Protein AF-A0A6I5IXN1-F1 (afdb_monomer_lite)

Sequence (123 aa):
MKIASLDDPIVTGVTCHIASIEANLSLADPSDSSISCRQTGEITPEMIAKIDKSKSGDVVFKQSKSIFFKSMKVRRIYDSENQTLLYLSYSTKETSGSFKHSLSTVPLWGTQAYRNEATVPQS

Secondary structure (DSSP, 8-state):
-EEEEEE-SSSTTEEEEEEE---SSTTS-TT-EEEEEEE-S---HHHHHTS--SSS-EEEEEEEETTTTEEEEEEEEEETTTTEEEEEEEEE-TTS----EEEEEEE-TTSTT---GGGS---

Structure (mmCIF, N/CA/C/O backbone):
data_AF-A0A6I5IXN1-F1
#
_entry.id   AF-A0A6I5IXN1-F1
#
loop_
_atom_site.group_PDB
_atom_site.id
_atom_site.type_symbol
_atom_site.label_atom_id
_atom_site.label_alt_id
_atom_site.label_comp_id
_atom_site.label_asym_id
_atom_site.label_entity_id
_atom_site.label_seq_id
_atom_site.pdbx_PDB_ins_code
_atom_site.Cartn_x
_atom_site.Cartn_y
_atom_site.Cartn_z
_atom_site.occupancy
_atom_site.B_iso_or_equiv
_atom_site.auth_seq_id
_atom_site.auth_comp_id
_atom_site.auth_asym_id
_atom_site.auth_atom_id
_atom_site.pdbx_PDB_model_num
ATOM 1 N N . MET A 1 1 ? 7.621 -5.464 -21.349 1.00 74.62 1 MET A N 1
ATOM 2 C CA . MET A 1 1 ? 6.859 -5.008 -20.165 1.00 74.62 1 MET A CA 1
ATOM 3 C C . MET A 1 1 ? 6.478 -6.232 -19.358 1.00 74.62 1 MET A C 1
ATOM 5 O O . MET A 1 1 ? 6.066 -7.212 -19.965 1.00 74.62 1 MET A O 1
ATOM 9 N N . LYS A 1 2 ? 6.641 -6.191 -18.036 1.00 83.56 2 LYS A N 1
ATOM 10 C CA . LYS A 1 2 ? 6.277 -7.284 -17.131 1.00 83.56 2 LYS A CA 1
ATOM 11 C C . LYS A 1 2 ? 5.350 -6.763 -16.045 1.00 83.56 2 LYS A C 1
ATOM 13 O O . LYS A 1 2 ? 5.553 -5.654 -15.551 1.00 83.56 2 LYS A O 1
ATOM 18 N N . ILE A 1 3 ? 4.366 -7.578 -15.686 1.00 88.31 3 ILE A N 1
ATOM 19 C CA . ILE A 1 3 ? 3.489 -7.344 -14.543 1.00 88.31 3 ILE A CA 1
ATOM 20 C C . ILE A 1 3 ? 3.871 -8.347 -13.456 1.00 88.31 3 ILE A C 1
ATOM 22 O O . ILE A 1 3 ? 3.998 -9.539 -13.733 1.00 88.31 3 ILE A O 1
ATOM 26 N N . ALA A 1 4 ? 4.084 -7.855 -12.242 1.00 88.69 4 ALA A N 1
ATOM 27 C CA . ALA A 1 4 ? 4.270 -8.670 -11.051 1.00 88.69 4 ALA A CA 1
ATOM 28 C C . ALA A 1 4 ? 3.131 -8.389 -10.072 1.00 88.69 4 ALA A C 1
ATOM 30 O O . ALA A 1 4 ? 2.748 -7.231 -9.897 1.00 88.69 4 ALA A O 1
ATOM 31 N N . SER A 1 5 ? 2.626 -9.435 -9.430 1.00 93.62 5 SER A N 1
ATOM 32 C CA . SER A 1 5 ? 1.697 -9.317 -8.309 1.00 93.62 5 SER A CA 1
ATOM 33 C C . SER A 1 5 ? 2.453 -9.539 -7.008 1.00 93.62 5 SER A C 1
ATOM 35 O O . SER A 1 5 ? 3.345 -10.388 -6.942 1.00 93.62 5 SER A O 1
ATOM 37 N N . LEU A 1 6 ? 2.114 -8.762 -5.990 1.00 92.19 6 LEU A N 1
ATOM 38 C CA . LEU A 1 6 ? 2.634 -8.907 -4.639 1.00 92.19 6 LEU A CA 1
ATOM 39 C C . LEU A 1 6 ? 1.478 -8.786 -3.653 1.00 92.19 6 LEU A C 1
ATOM 41 O O . LEU A 1 6 ? 0.681 -7.851 -3.734 1.00 92.19 6 LEU A O 1
ATOM 45 N N . ASP A 1 7 ? 1.420 -9.711 -2.715 1.00 97.19 7 ASP A N 1
ATOM 46 C CA . ASP A 1 7 ? 0.530 -9.594 -1.573 1.00 97.19 7 ASP A CA 1
ATOM 47 C C . ASP A 1 7 ? 1.291 -8.938 -0.432 1.00 97.19 7 ASP A C 1
ATOM 49 O O . ASP A 1 7 ? 2.487 -9.179 -0.226 1.00 97.19 7 ASP A O 1
ATOM 53 N N . ASP A 1 8 ? 0.608 -8.067 0.296 1.00 98.06 8 ASP A N 1
ATOM 54 C CA . ASP A 1 8 ? 1.183 -7.478 1.486 1.00 98.06 8 ASP A CA 1
ATOM 55 C C . ASP A 1 8 ? 1.363 -8.568 2.569 1.00 98.06 8 ASP A C 1
ATOM 57 O O . ASP A 1 8 ? 0.394 -9.235 2.938 1.00 98.06 8 ASP A O 1
ATOM 61 N N . PRO A 1 9 ? 2.581 -8.760 3.114 1.00 97.88 9 PRO A N 1
ATOM 62 C CA . PRO A 1 9 ? 2.870 -9.869 4.025 1.00 97.88 9 PRO A CA 1
ATOM 63 C C . PRO A 1 9 ? 2.194 -9.746 5.399 1.00 97.88 9 PRO A C 1
ATOM 65 O O . PRO A 1 9 ? 2.153 -10.724 6.142 1.00 97.88 9 PRO A O 1
ATOM 68 N N . ILE A 1 10 ? 1.713 -8.554 5.770 1.00 98.31 10 ILE A N 1
ATOM 69 C CA . ILE A 1 10 ? 1.043 -8.306 7.056 1.00 98.31 10 ILE A CA 1
ATOM 70 C C . ILE A 1 10 ? -0.426 -7.955 6.836 1.00 98.31 10 ILE A C 1
ATOM 72 O O . ILE A 1 10 ? -1.295 -8.500 7.514 1.00 98.31 10 ILE A O 1
ATOM 76 N N . VAL A 1 11 ? -0.710 -7.052 5.899 1.00 98.44 11 VAL A N 1
ATOM 77 C CA . VAL A 1 11 ? -2.068 -6.636 5.540 1.00 98.44 11 VAL A CA 1
ATOM 78 C C . VAL A 1 11 ? -2.550 -7.497 4.380 1.00 98.44 11 VAL A C 1
ATOM 80 O O . VAL A 1 11 ? -2.767 -7.013 3.275 1.00 98.44 11 VAL A O 1
ATOM 83 N N . THR A 1 12 ? -2.700 -8.794 4.629 1.00 98.06 12 THR A N 1
ATOM 84 C CA . THR A 1 12 ? -2.928 -9.813 3.590 1.00 98.06 12 THR A CA 1
ATOM 85 C C . THR A 1 12 ? -4.202 -9.608 2.764 1.00 98.06 12 THR A C 1
ATOM 87 O O . THR A 1 12 ? -4.349 -10.218 1.712 1.00 98.06 12 THR A O 1
ATOM 90 N N . GLY A 1 13 ? -5.109 -8.726 3.195 1.00 98.31 13 GLY A N 1
ATOM 91 C CA . GLY A 1 13 ? -6.235 -8.244 2.395 1.00 98.31 13 GLY A CA 1
ATOM 92 C C . GLY A 1 13 ? -5.874 -7.246 1.288 1.00 98.31 13 GLY A C 1
ATOM 93 O O . GLY A 1 13 ? -6.789 -6.728 0.648 1.00 98.31 13 GLY A O 1
ATOM 94 N N . VAL A 1 14 ? -4.591 -6.935 1.067 1.00 98.69 14 VAL A N 1
ATOM 95 C CA . VAL A 1 14 ? -4.115 -6.044 -0.000 1.00 98.69 14 VAL A CA 1
ATOM 96 C C . VAL A 1 14 ? -3.200 -6.784 -0.973 1.00 98.69 14 VAL A C 1
ATOM 98 O O . VAL A 1 14 ? -2.148 -7.298 -0.591 1.00 98.69 14 VAL A O 1
ATOM 101 N N . THR A 1 15 ? -3.545 -6.707 -2.258 1.00 98.50 15 THR A N 1
ATOM 102 C CA . THR A 1 15 ? -2.688 -7.136 -3.369 1.00 98.50 15 THR A CA 1
ATOM 103 C C . THR A 1 15 ? -2.318 -5.930 -4.224 1.00 98.50 15 THR A C 1
ATOM 105 O O . THR A 1 15 ? -3.178 -5.129 -4.608 1.00 98.50 15 THR A O 1
ATOM 108 N N . CYS A 1 16 ? -1.041 -5.814 -4.581 1.00 97.88 16 CYS A N 1
ATOM 109 C CA . CYS A 1 16 ? -0.548 -4.823 -5.525 1.00 97.88 16 CYS A CA 1
ATOM 110 C C . CYS A 1 16 ? -0.069 -5.461 -6.826 1.00 97.88 16 CYS A C 1
ATOM 112 O O . CYS A 1 16 ? 0.577 -6.505 -6.837 1.00 97.88 16 CYS A O 1
ATOM 114 N N . HIS A 1 17 ? -0.329 -4.767 -7.926 1.00 96.31 17 HIS A N 1
ATOM 115 C CA . HIS A 1 17 ? 0.149 -5.100 -9.258 1.00 96.31 17 HIS A CA 1
ATOM 116 C C . HIS A 1 17 ? 1.137 -4.031 -9.698 1.00 96.31 17 HIS A C 1
ATOM 118 O O . HIS A 1 17 ? 0.819 -2.840 -9.675 1.00 96.31 17 HIS A O 1
ATOM 124 N N . ILE A 1 18 ? 2.330 -4.452 -10.099 1.00 91.69 18 ILE A N 1
ATOM 125 C CA . ILE A 1 18 ? 3.384 -3.559 -10.565 1.00 91.69 18 ILE A CA 1
ATOM 126 C C . ILE A 1 18 ? 3.655 -3.850 -12.026 1.00 91.69 18 ILE A C 1
ATOM 128 O O . ILE A 1 18 ? 4.125 -4.937 -12.365 1.00 91.69 18 ILE A O 1
ATOM 132 N N . ALA A 1 19 ? 3.424 -2.857 -12.878 1.00 89.75 19 ALA A N 1
ATOM 133 C CA . ALA A 1 19 ? 3.931 -2.886 -14.237 1.00 89.75 19 ALA A CA 1
ATOM 134 C C . ALA A 1 19 ? 5.322 -2.249 -14.254 1.00 89.75 19 ALA A C 1
ATOM 136 O O . ALA A 1 19 ? 5.539 -1.154 -13.731 1.00 89.75 19 ALA A O 1
ATOM 137 N N . SER A 1 20 ? 6.283 -2.938 -14.858 1.00 82.31 20 SER A N 1
ATOM 138 C CA . SER A 1 20 ? 7.629 -2.407 -15.032 1.00 82.31 20 SER A CA 1
ATOM 139 C C . SER A 1 20 ? 8.224 -2.797 -16.377 1.00 82.31 20 SER A C 1
ATOM 141 O O . SER A 1 20 ? 7.863 -3.807 -16.997 1.00 82.31 20 SER A O 1
ATOM 143 N N . ILE A 1 21 ? 9.146 -1.968 -16.852 1.00 76.38 21 ILE A N 1
ATOM 144 C CA . ILE A 1 21 ? 9.934 -2.271 -18.039 1.00 76.38 21 ILE A CA 1
ATOM 145 C C . ILE A 1 21 ? 11.164 -3.066 -17.587 1.00 76.38 21 ILE A C 1
ATOM 147 O O . ILE A 1 21 ? 12.035 -2.548 -16.891 1.00 76.38 21 ILE A O 1
ATOM 151 N N . GLU A 1 22 ? 11.224 -4.345 -17.963 1.00 67.44 22 GLU A N 1
ATOM 152 C CA . GLU A 1 22 ? 12.465 -5.121 -17.918 1.00 67.44 22 GLU A CA 1
ATOM 153 C C . GLU A 1 22 ? 13.251 -4.790 -19.188 1.00 67.44 22 GLU A C 1
ATOM 155 O O . GLU A 1 22 ? 12.870 -5.176 -20.293 1.00 67.44 22 GLU A O 1
ATOM 160 N N . ALA A 1 23 ? 14.304 -3.989 -19.043 1.00 58.94 23 ALA A N 1
ATOM 161 C CA . ALA A 1 23 ? 15.194 -3.664 -20.143 1.00 58.94 23 ALA A CA 1
ATOM 162 C C . ALA A 1 23 ? 16.259 -4.764 -20.274 1.00 58.94 23 ALA A C 1
ATOM 164 O O . ALA A 1 23 ? 17.023 -4.979 -19.342 1.00 58.94 23 ALA A O 1
ATOM 165 N N . ASN A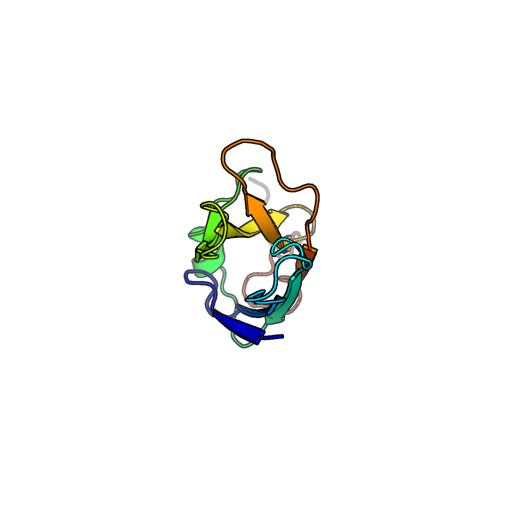 1 24 ? 16.330 -5.421 -21.434 1.00 55.25 24 ASN A N 1
ATOM 166 C CA . ASN A 1 24 ? 17.552 -6.081 -21.927 1.00 55.25 24 ASN A CA 1
ATOM 167 C C . ASN A 1 24 ? 18.299 -5.190 -22.944 1.00 55.25 24 ASN A C 1
ATOM 169 O O . ASN A 1 24 ? 19.360 -5.563 -23.432 1.00 55.25 24 ASN A O 1
ATOM 173 N N . LEU A 1 25 ? 17.744 -4.015 -23.274 1.00 49.03 25 LEU A N 1
ATOM 174 C CA . LEU A 1 25 ? 18.253 -3.090 -24.285 1.00 49.03 25 LEU A CA 1
ATOM 175 C C . LEU A 1 25 ? 18.556 -1.731 -23.643 1.00 49.03 25 LEU A C 1
ATOM 177 O O . LEU A 1 25 ? 17.738 -1.181 -22.906 1.00 49.03 25 LEU A O 1
ATOM 181 N N . SER A 1 26 ? 19.737 -1.202 -23.941 1.00 54.44 26 SER A N 1
ATOM 182 C CA . SER A 1 26 ? 20.472 -0.114 -23.279 1.00 54.44 26 SER A CA 1
ATOM 183 C C . SER A 1 26 ? 19.849 1.297 -23.311 1.00 54.44 26 SER A C 1
ATOM 185 O O . SER A 1 26 ? 20.578 2.276 -23.176 1.00 54.44 26 SER A O 1
ATOM 187 N N . LEU A 1 27 ? 18.532 1.435 -23.491 1.00 55.41 27 LEU A N 1
ATOM 188 C CA . LEU A 1 27 ? 17.852 2.730 -23.666 1.00 55.41 27 LEU A CA 1
ATOM 189 C C . LEU A 1 27 ? 16.659 2.971 -22.726 1.00 55.41 27 LEU A C 1
ATOM 191 O O . LEU A 1 27 ? 16.226 4.112 -22.600 1.00 55.41 27 LEU A O 1
ATOM 195 N N . ALA A 1 28 ? 16.128 1.946 -22.052 1.00 57.66 28 ALA A N 1
ATOM 196 C CA . ALA A 1 28 ? 15.030 2.125 -21.098 1.00 57.66 28 ALA A CA 1
ATOM 197 C C . ALA A 1 28 ? 15.574 2.266 -19.671 1.00 57.66 28 ALA A C 1
ATOM 199 O O . ALA A 1 28 ? 16.343 1.414 -19.220 1.00 57.66 28 ALA A O 1
ATOM 200 N N . ASP A 1 29 ? 15.173 3.316 -18.943 1.00 60.28 2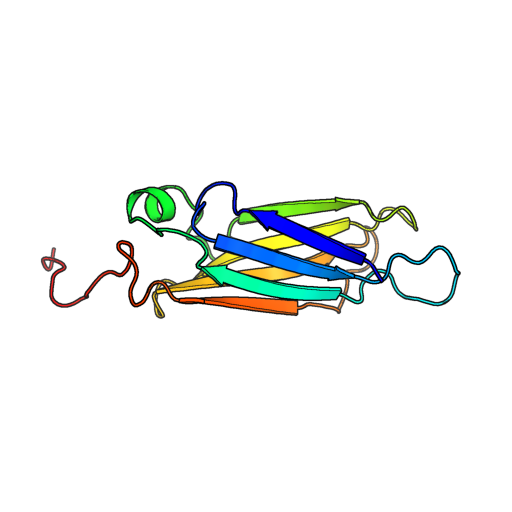9 ASP A N 1
ATOM 201 C CA . ASP A 1 29 ? 15.505 3.416 -17.523 1.00 60.28 29 ASP A CA 1
ATOM 202 C C . ASP A 1 29 ? 14.657 2.397 -16.745 1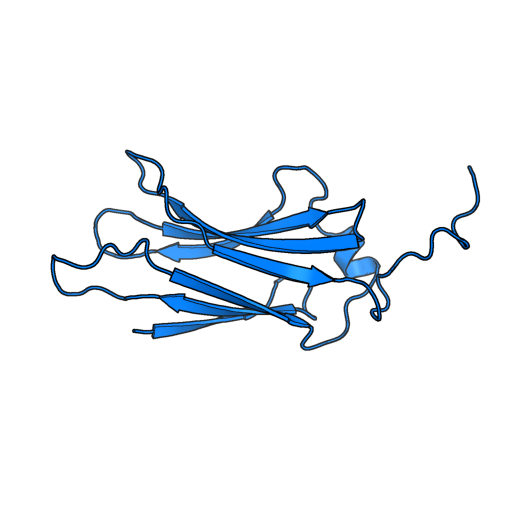.00 60.28 29 ASP A C 1
ATOM 204 O O . ASP A 1 29 ? 13.433 2.531 -16.685 1.00 60.28 29 ASP A O 1
ATOM 208 N N . PRO A 1 30 ? 15.266 1.385 -16.097 1.00 59.59 30 PRO A N 1
ATOM 209 C CA . PRO A 1 30 ? 14.534 0.421 -15.278 1.00 59.59 30 PRO A CA 1
ATOM 210 C C . PRO A 1 30 ? 13.794 1.057 -14.085 1.00 59.59 30 PRO A C 1
ATOM 212 O O . PRO A 1 30 ? 13.124 0.333 -13.347 1.00 59.59 30 PRO A O 1
ATOM 215 N N . SER A 1 31 ? 13.920 2.369 -13.852 1.00 64.50 31 SER A N 1
ATOM 216 C CA . SER A 1 31 ? 13.155 3.105 -12.843 1.00 64.50 31 SER A CA 1
ATOM 217 C C . SER A 1 31 ? 11.694 3.388 -13.237 1.00 64.50 31 SER A C 1
ATOM 219 O O . SER A 1 31 ? 10.879 3.618 -12.340 1.00 64.50 31 SER A O 1
ATOM 221 N N . ASP A 1 32 ? 11.332 3.286 -14.523 1.00 76.38 32 ASP A N 1
ATOM 222 C CA . ASP A 1 32 ? 9.949 3.467 -14.978 1.00 76.38 32 ASP A CA 1
ATOM 223 C C . ASP A 1 32 ? 9.074 2.276 -14.555 1.00 76.38 32 ASP A C 1
ATOM 225 O O . ASP A 1 32 ? 9.232 1.128 -14.996 1.00 76.38 32 ASP A O 1
ATOM 229 N N . SER A 1 33 ? 8.146 2.554 -13.641 1.00 83.06 33 SER A N 1
ATOM 230 C CA . SER A 1 33 ? 7.183 1.586 -13.121 1.00 83.06 33 SER A CA 1
ATOM 231 C C . SER A 1 33 ? 5.890 2.270 -12.689 1.00 83.06 33 SER A C 1
ATOM 233 O O . SER A 1 33 ? 5.890 3.446 -12.323 1.00 83.06 33 SER A O 1
ATOM 235 N N . SER A 1 34 ? 4.796 1.515 -12.707 1.00 90.94 34 SER A N 1
ATOM 236 C CA . SER A 1 34 ? 3.517 1.904 -12.116 1.00 90.94 34 SER A CA 1
ATOM 237 C C . SER A 1 34 ? 3.060 0.843 -11.122 1.00 90.94 34 SER A C 1
ATOM 239 O O . SER A 1 34 ? 3.400 -0.333 -11.259 1.00 90.94 34 SER A O 1
ATOM 241 N N . ILE A 1 35 ? 2.301 1.261 -10.111 1.00 95.06 35 ILE A N 1
ATOM 242 C CA . ILE A 1 35 ? 1.726 0.372 -9.101 1.00 95.06 35 ILE A CA 1
ATOM 243 C C . ILE A 1 35 ? 0.222 0.615 -8.970 1.00 95.06 35 ILE A C 1
ATOM 245 O O . ILE A 1 35 ? -0.239 1.753 -9.015 1.00 95.06 35 ILE A O 1
ATOM 249 N N . SER A 1 36 ? -0.543 -0.459 -8.781 1.00 97.94 36 SER A N 1
ATOM 250 C CA . SER A 1 36 ? -1.945 -0.400 -8.371 1.00 97.94 36 SER A CA 1
ATOM 251 C C . SER A 1 36 ? -2.208 -1.436 -7.287 1.00 97.94 36 SER A C 1
ATOM 253 O O . SER A 1 36 ? -2.115 -2.636 -7.533 1.00 97.94 36 SER A O 1
ATOM 255 N N . CYS A 1 37 ? -2.524 -0.961 -6.088 1.00 98.56 37 CYS A N 1
ATOM 256 C CA . CYS A 1 37 ? -2.891 -1.768 -4.932 1.00 98.56 37 CYS A CA 1
ATOM 257 C C . CYS A 1 37 ? -4.396 -1.711 -4.717 1.00 98.56 37 CYS A C 1
ATOM 259 O O . CYS A 1 37 ? -5.003 -0.642 -4.820 1.00 98.56 37 CYS A O 1
ATOM 261 N N . ARG A 1 38 ? -5.001 -2.859 -4.422 1.00 98.44 38 ARG A N 1
ATOM 262 C CA . ARG A 1 38 ? -6.435 -2.985 -4.166 1.00 98.44 38 ARG A CA 1
ATOM 263 C C . ARG A 1 38 ? -6.667 -3.849 -2.942 1.00 98.44 38 ARG A C 1
ATOM 265 O O . ARG A 1 38 ? -5.886 -4.754 -2.661 1.00 98.44 38 ARG A O 1
ATOM 272 N N . GLN A 1 39 ? -7.770 -3.571 -2.257 1.00 98.38 39 GLN A N 1
ATOM 273 C CA . GLN A 1 39 ? -8.314 -4.502 -1.288 1.00 98.38 39 GLN A CA 1
ATOM 274 C C . GLN A 1 39 ? -8.820 -5.739 -2.040 1.00 98.38 39 GLN A C 1
ATOM 276 O O . GLN A 1 39 ? -9.702 -5.641 -2.892 1.00 98.38 39 GLN A O 1
ATOM 281 N N . THR A 1 40 ? -8.229 -6.885 -1.741 1.00 98.31 40 THR A N 1
ATOM 282 C CA . THR A 1 40 ? -8.536 -8.201 -2.316 1.00 98.31 40 THR A CA 1
ATOM 283 C C . THR A 1 40 ? -9.020 -9.192 -1.258 1.00 98.31 40 THR A C 1
ATOM 285 O O . THR A 1 40 ? -9.453 -10.289 -1.601 1.00 98.31 40 THR A O 1
ATOM 288 N N . GLY A 1 41 ? -9.014 -8.793 0.016 1.00 98.00 41 GLY A N 1
ATOM 289 C CA . GLY A 1 41 ? -9.551 -9.558 1.135 1.00 98.00 41 GLY A CA 1
ATOM 290 C C . GLY A 1 41 ? -9.915 -8.668 2.323 1.00 98.00 41 GLY A C 1
ATOM 291 O O . GLY A 1 41 ? -9.993 -7.441 2.212 1.00 98.00 41 GLY A O 1
ATOM 292 N N . GLU A 1 42 ? -10.159 -9.289 3.473 1.00 98.06 42 GLU A N 1
ATOM 293 C CA . GLU A 1 42 ? -10.412 -8.552 4.711 1.00 98.06 42 GLU A CA 1
ATOM 294 C C . GLU A 1 42 ? -9.151 -7.828 5.191 1.00 98.06 42 GLU A C 1
ATOM 296 O O . GLU A 1 42 ? -8.046 -8.369 5.154 1.00 98.06 42 GLU A O 1
ATOM 301 N N . ILE A 1 43 ? -9.333 -6.600 5.675 1.00 98.56 43 ILE A N 1
ATOM 302 C CA . ILE A 1 43 ? -8.299 -5.843 6.378 1.00 98.56 43 ILE A CA 1
ATOM 303 C C . ILE A 1 43 ? -8.781 -5.672 7.813 1.00 98.56 43 ILE A C 1
ATOM 305 O O . ILE A 1 43 ? -9.810 -5.030 8.041 1.00 98.56 43 ILE A O 1
ATOM 309 N N . THR A 1 44 ? -8.062 -6.272 8.764 1.00 98.19 44 THR A N 1
ATOM 310 C CA . THR A 1 44 ? -8.483 -6.345 10.170 1.00 98.19 44 THR A CA 1
ATOM 311 C C . THR A 1 44 ? -7.650 -5.428 11.075 1.00 98.19 44 THR A C 1
ATOM 313 O O . THR A 1 44 ? -6.508 -5.085 10.735 1.00 98.19 44 THR A O 1
ATOM 316 N N . PRO A 1 45 ? -8.172 -5.020 12.248 1.00 97.62 45 PRO A N 1
ATOM 317 C CA . PRO A 1 45 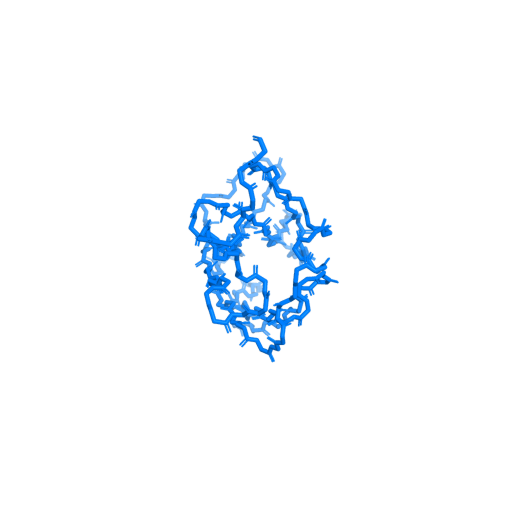? -7.415 -4.230 13.218 1.00 97.62 45 PRO A CA 1
ATOM 318 C C . PRO A 1 45 ? -6.095 -4.886 13.647 1.00 97.62 45 PRO A C 1
ATOM 320 O O . PRO A 1 45 ? -5.098 -4.190 13.842 1.00 97.62 45 PRO A O 1
ATOM 323 N N . GLU A 1 46 ? -6.049 -6.218 13.745 1.00 98.06 46 GLU A N 1
ATOM 324 C CA . GLU A 1 46 ? -4.857 -6.980 14.142 1.00 98.06 46 GLU A CA 1
ATOM 325 C C . GLU A 1 46 ? -3.749 -6.886 13.093 1.00 98.06 46 GLU A C 1
ATOM 327 O O . GLU A 1 46 ? -2.569 -6.889 13.447 1.00 98.06 46 GLU A O 1
ATOM 332 N N . MET A 1 47 ? -4.106 -6.783 11.808 1.00 98.44 47 MET A N 1
ATOM 333 C CA . MET A 1 47 ? -3.137 -6.526 10.741 1.00 98.44 47 MET A CA 1
ATOM 334 C C . MET A 1 47 ? -2.534 -5.130 10.907 1.00 98.44 47 MET A C 1
ATOM 336 O O . MET A 1 47 ? -1.315 -4.987 10.939 1.00 98.44 47 MET A O 1
ATOM 340 N N . ILE A 1 48 ? -3.372 -4.105 11.106 1.00 97.88 48 ILE A N 1
ATOM 341 C CA . ILE A 1 48 ? -2.925 -2.712 11.298 1.00 97.88 48 ILE A CA 1
ATOM 342 C C . ILE A 1 48 ? -2.156 -2.524 12.615 1.00 97.88 48 ILE A C 1
ATOM 344 O O . ILE A 1 48 ? -1.321 -1.629 12.734 1.00 97.88 48 ILE A O 1
ATOM 348 N N . ALA A 1 49 ? -2.388 -3.359 13.625 1.00 97.00 49 ALA A N 1
ATOM 349 C CA . ALA A 1 49 ? -1.606 -3.344 14.859 1.00 97.00 49 ALA A CA 1
ATOM 350 C C . ALA A 1 49 ? -0.150 -3.806 14.657 1.00 97.00 49 ALA A C 1
ATOM 352 O O . ALA A 1 49 ? 0.713 -3.410 15.435 1.00 97.00 49 ALA A O 1
ATOM 353 N N . LYS A 1 50 ? 0.126 -4.612 13.622 1.00 97.75 50 LYS A N 1
ATOM 354 C CA . LYS A 1 50 ? 1.442 -5.220 13.353 1.00 97.75 50 LYS A CA 1
ATOM 355 C C . LYS A 1 50 ? 2.338 -4.407 12.412 1.00 97.75 50 LYS A C 1
ATOM 357 O O . LYS A 1 50 ? 3.497 -4.775 12.246 1.00 97.75 50 LYS A O 1
ATOM 362 N N . ILE A 1 51 ? 1.820 -3.361 11.768 1.00 97.44 51 ILE A N 1
ATOM 363 C CA . ILE A 1 51 ? 2.590 -2.544 10.814 1.00 97.44 51 ILE A CA 1
ATOM 364 C C . ILE A 1 51 ? 3.334 -1.402 11.514 1.00 97.44 51 ILE A C 1
ATOM 366 O O . ILE A 1 51 ? 2.882 -0.906 12.551 1.00 97.44 51 ILE A O 1
ATOM 370 N N . ASP A 1 52 ? 4.423 -0.925 10.909 1.00 96.06 52 ASP A N 1
ATOM 371 C CA . ASP A 1 52 ? 5.070 0.317 11.329 1.00 96.06 52 ASP A CA 1
ATOM 372 C C . ASP A 1 52 ? 4.172 1.527 11.013 1.00 96.06 52 ASP A C 1
ATOM 374 O O . ASP A 1 52 ? 3.773 1.766 9.869 1.00 96.06 52 ASP A O 1
ATOM 378 N N . LYS A 1 53 ? 3.855 2.305 12.054 1.00 95.00 53 LYS A N 1
ATOM 379 C CA . LYS A 1 53 ? 3.034 3.526 11.983 1.00 95.00 53 LYS A CA 1
ATOM 380 C C . LYS A 1 53 ? 3.878 4.805 11.957 1.00 95.00 53 LYS A C 1
ATOM 382 O O . LYS A 1 53 ? 3.327 5.905 11.981 1.00 95.00 53 LYS A O 1
ATOM 387 N N . SER A 1 54 ? 5.204 4.681 11.942 1.00 95.44 54 SER A N 1
ATOM 388 C CA . SER A 1 54 ? 6.113 5.805 11.757 1.00 95.44 54 SER A CA 1
ATOM 389 C C . SER A 1 54 ? 5.975 6.401 10.352 1.00 95.44 54 SER A C 1
ATOM 391 O O . SER A 1 54 ? 5.475 5.772 9.417 1.00 95.44 54 SER A O 1
ATOM 393 N N . LYS A 1 55 ? 6.489 7.620 10.163 1.00 90.38 55 LYS A N 1
ATOM 394 C CA . LYS A 1 55 ? 6.528 8.256 8.837 1.00 90.38 55 LYS A CA 1
ATOM 395 C C . LYS A 1 55 ? 7.436 7.518 7.847 1.00 90.38 55 LYS A C 1
ATOM 397 O O . LYS A 1 55 ? 7.277 7.705 6.643 1.00 90.38 55 LYS A O 1
ATOM 402 N N . SER A 1 56 ? 8.373 6.691 8.325 1.00 91.12 56 SER A N 1
ATOM 403 C CA . SER A 1 56 ? 9.189 5.856 7.444 1.00 91.12 56 SER A CA 1
ATOM 404 C C . SER A 1 56 ? 8.445 4.623 6.947 1.00 91.12 56 SER A C 1
ATOM 406 O O . SER A 1 56 ? 8.693 4.231 5.812 1.00 91.12 56 SER A O 1
ATOM 408 N N . GLY A 1 57 ? 7.539 4.026 7.721 1.00 95.25 57 GLY A N 1
ATOM 409 C CA . GLY A 1 57 ? 6.804 2.820 7.325 1.00 95.25 57 GLY A CA 1
ATOM 410 C C . GLY A 1 57 ? 7.690 1.623 6.929 1.00 95.25 57 GLY A C 1
ATOM 411 O O . GLY A 1 57 ? 8.912 1.623 7.102 1.00 95.25 57 GLY A O 1
ATOM 412 N N . ASP A 1 58 ? 7.081 0.618 6.297 1.00 96.06 58 ASP A N 1
ATOM 413 C CA . ASP A 1 58 ? 7.690 -0.694 6.038 1.00 96.06 58 ASP A CA 1
ATOM 414 C C . ASP A 1 58 ? 8.047 -0.912 4.567 1.00 96.06 58 ASP A C 1
ATOM 416 O O . ASP A 1 58 ? 7.234 -0.652 3.684 1.00 96.06 58 ASP A O 1
ATOM 420 N N . VAL A 1 59 ? 9.221 -1.481 4.271 1.00 94.88 59 VAL A N 1
ATOM 421 C CA . VAL A 1 59 ? 9.505 -2.011 2.924 1.00 94.88 59 VAL A CA 1
ATOM 422 C C . VAL A 1 59 ? 8.895 -3.405 2.811 1.00 94.88 59 VAL A C 1
ATOM 424 O O . VAL A 1 59 ? 9.434 -4.362 3.357 1.00 94.88 59 VAL A O 1
ATOM 427 N N . VAL A 1 60 ? 7.788 -3.514 2.080 1.00 95.06 60 VAL A N 1
ATOM 428 C CA . VAL A 1 60 ? 7.000 -4.753 1.951 1.00 95.06 60 VAL A CA 1
ATOM 429 C C . VAL A 1 60 ? 7.402 -5.598 0.743 1.00 95.06 60 VAL A C 1
ATOM 431 O O . VAL A 1 60 ? 7.075 -6.776 0.673 1.00 95.06 60 VAL A O 1
ATOM 434 N N . PHE A 1 61 ? 8.137 -5.016 -0.207 1.00 91.38 61 PHE A N 1
ATOM 435 C CA . PHE A 1 61 ? 8.634 -5.722 -1.383 1.00 91.38 61 PHE A CA 1
ATOM 436 C C . PHE A 1 61 ? 9.972 -5.148 -1.848 1.00 91.38 61 PHE A C 1
ATOM 438 O O . PHE A 1 61 ? 10.190 -3.933 -1.801 1.00 91.38 61 PHE A O 1
ATOM 445 N N . LYS A 1 62 ? 10.857 -6.018 -2.345 1.00 88.12 62 LYS A N 1
ATOM 446 C CA . LYS A 1 62 ? 12.131 -5.645 -2.967 1.00 88.12 62 LYS A CA 1
ATOM 447 C C . LYS A 1 62 ? 12.430 -6.586 -4.132 1.00 88.12 62 LYS A C 1
ATOM 449 O O . LYS A 1 62 ? 12.512 -7.794 -3.941 1.00 88.12 62 LYS A O 1
ATOM 454 N N . GLN A 1 63 ? 12.684 -6.028 -5.312 1.00 82.06 63 GLN A N 1
ATOM 455 C CA . GLN A 1 63 ? 13.113 -6.775 -6.495 1.00 82.06 63 GLN A CA 1
ATOM 456 C C . GLN A 1 63 ? 14.408 -6.188 -7.055 1.00 82.06 63 GLN A C 1
ATOM 458 O O . GLN A 1 63 ? 14.518 -4.978 -7.268 1.00 82.06 63 GLN A O 1
ATOM 463 N N . SER A 1 64 ? 15.392 -7.052 -7.302 1.00 76.25 64 SER A N 1
ATOM 464 C CA . SER A 1 64 ? 16.640 -6.669 -7.966 1.00 76.25 64 SER A CA 1
ATOM 465 C C . SER A 1 64 ? 16.417 -6.519 -9.472 1.00 76.25 64 SER A C 1
ATOM 467 O O . SER A 1 64 ? 15.790 -7.382 -10.087 1.00 76.25 64 SER A O 1
ATOM 469 N N . LYS A 1 65 ? 16.928 -5.440 -10.070 1.00 67.56 65 LYS A N 1
ATOM 470 C CA . LYS A 1 65 ? 16.975 -5.238 -11.523 1.00 67.56 65 LYS A CA 1
ATOM 471 C C . LYS A 1 65 ? 18.446 -5.326 -11.946 1.00 67.56 65 LYS A C 1
ATOM 473 O O . LYS A 1 65 ? 19.277 -4.561 -11.470 1.00 67.56 65 LYS A O 1
ATOM 478 N N . SER A 1 66 ? 18.777 -6.288 -12.805 1.00 61.22 66 SER A N 1
ATOM 479 C CA . SER A 1 66 ? 20.143 -6.751 -13.127 1.00 61.22 66 SER A CA 1
ATOM 480 C C . SER A 1 66 ? 21.094 -5.705 -13.736 1.00 61.22 66 SER A C 1
ATOM 482 O O . SER A 1 66 ? 22.290 -5.959 -13.841 1.00 61.22 66 SER A O 1
ATOM 484 N N . ILE A 1 67 ? 20.608 -4.519 -14.104 1.00 57.53 67 ILE A N 1
ATOM 485 C CA . ILE A 1 67 ? 21.413 -3.450 -14.702 1.00 57.53 67 ILE A CA 1
ATOM 486 C C . ILE A 1 67 ? 21.856 -2.470 -13.595 1.00 57.53 67 ILE A C 1
ATOM 488 O O . ILE A 1 67 ? 21.055 -1.681 -13.091 1.00 57.53 67 ILE A O 1
ATOM 492 N N . PHE A 1 68 ? 23.140 -2.524 -13.211 1.00 60.72 68 PHE A N 1
ATOM 493 C CA . PHE A 1 68 ? 23.803 -1.640 -12.228 1.00 60.72 68 PHE A CA 1
ATOM 494 C C . PHE A 1 68 ? 23.186 -1.606 -10.811 1.00 60.72 68 PHE A C 1
ATOM 496 O O . PHE A 1 68 ? 22.820 -0.531 -10.335 1.00 60.72 68 PHE A O 1
ATOM 503 N N . PHE A 1 69 ? 23.074 -2.756 -10.126 1.00 66.94 69 PHE A N 1
ATOM 504 C CA . PHE A 1 69 ? 22.634 -2.879 -8.714 1.00 66.94 69 PHE A CA 1
ATOM 505 C C . PHE A 1 69 ? 21.365 -2.079 -8.341 1.00 66.94 69 PHE A C 1
ATOM 507 O O . PHE A 1 69 ? 21.149 -1.729 -7.179 1.00 66.94 69 PHE A O 1
ATOM 514 N N . LYS A 1 70 ? 20.499 -1.756 -9.309 1.00 72.25 70 LYS A N 1
ATOM 515 C CA . LYS A 1 70 ? 19.248 -1.049 -9.033 1.00 72.25 70 LYS A CA 1
ATOM 516 C C . LYS A 1 70 ? 18.280 -2.023 -8.373 1.00 72.25 70 LYS A C 1
ATOM 518 O O . LYS A 1 70 ? 18.098 -3.148 -8.832 1.00 72.25 70 LYS A O 1
ATOM 523 N N . SER A 1 71 ? 17.613 -1.580 -7.312 1.00 78.88 71 SER A N 1
ATOM 524 C CA . SER A 1 71 ? 16.494 -2.330 -6.733 1.00 78.88 71 SER A CA 1
ATOM 525 C C . SER A 1 71 ? 15.232 -1.488 -6.736 1.00 78.88 71 SER A C 1
ATOM 527 O O . SER A 1 71 ? 15.269 -0.302 -6.411 1.00 78.88 71 SER A O 1
ATOM 529 N N . MET A 1 72 ? 14.124 -2.109 -7.126 1.00 84.62 72 MET A N 1
ATOM 530 C CA . MET A 1 72 ? 12.788 -1.559 -6.948 1.00 84.62 72 MET A CA 1
ATOM 531 C C . MET A 1 72 ? 12.276 -2.002 -5.583 1.00 84.62 72 MET A C 1
ATOM 533 O O . MET A 1 72 ? 12.424 -3.169 -5.211 1.00 84.62 72 MET A O 1
ATOM 537 N N . LYS A 1 73 ? 11.694 -1.072 -4.838 1.00 89.62 73 LYS A N 1
ATOM 538 C CA . LYS A 1 73 ? 11.118 -1.298 -3.517 1.00 89.62 73 LYS A CA 1
ATOM 539 C C . LYS A 1 73 ? 9.685 -0.789 -3.505 1.00 89.62 73 LYS A C 1
ATOM 541 O O . LYS A 1 73 ? 9.389 0.219 -4.143 1.00 89.62 73 LYS A O 1
ATOM 546 N N . VAL A 1 74 ? 8.831 -1.457 -2.740 1.00 93.50 74 VAL A N 1
ATOM 547 C CA . VAL A 1 74 ? 7.524 -0.923 -2.350 1.00 93.50 74 VAL A CA 1
ATOM 548 C C . VAL A 1 74 ? 7.547 -0.687 -0.858 1.00 93.50 74 VAL A C 1
ATOM 550 O O . VAL A 1 74 ? 7.904 -1.585 -0.091 1.00 93.50 74 VAL A O 1
ATOM 553 N N . ARG A 1 75 ? 7.175 0.522 -0.456 1.00 95.81 75 ARG A N 1
ATOM 554 C CA . ARG A 1 75 ? 7.052 0.909 0.942 1.00 95.81 75 ARG A CA 1
ATOM 555 C C . ARG A 1 75 ? 5.596 1.173 1.283 1.00 95.81 75 ARG A C 1
ATOM 557 O O . ARG A 1 75 ? 4.952 1.966 0.601 1.00 95.81 75 ARG A O 1
ATOM 564 N N . ARG A 1 76 ? 5.114 0.523 2.335 1.00 98.25 76 ARG A N 1
ATOM 565 C CA . ARG A 1 76 ? 3.814 0.773 2.943 1.00 98.25 76 ARG A CA 1
ATOM 566 C C . ARG A 1 76 ? 3.965 1.832 4.028 1.00 98.25 76 ARG A C 1
ATOM 568 O O . ARG A 1 76 ? 4.799 1.684 4.916 1.00 98.25 76 ARG A O 1
ATOM 575 N N . ILE A 1 77 ? 3.138 2.865 3.976 1.00 98.38 77 ILE A N 1
ATOM 576 C CA . ILE A 1 77 ? 3.038 3.907 4.999 1.00 98.38 77 ILE A CA 1
ATOM 577 C C . ILE A 1 77 ? 1.589 3.951 5.470 1.00 98.38 77 ILE A C 1
ATOM 579 O O . ILE A 1 77 ? 0.671 3.918 4.652 1.00 98.38 77 ILE A O 1
ATOM 583 N N . TYR A 1 78 ? 1.385 4.024 6.782 1.00 98.06 78 TYR A N 1
ATOM 584 C CA . TYR A 1 78 ? 0.064 4.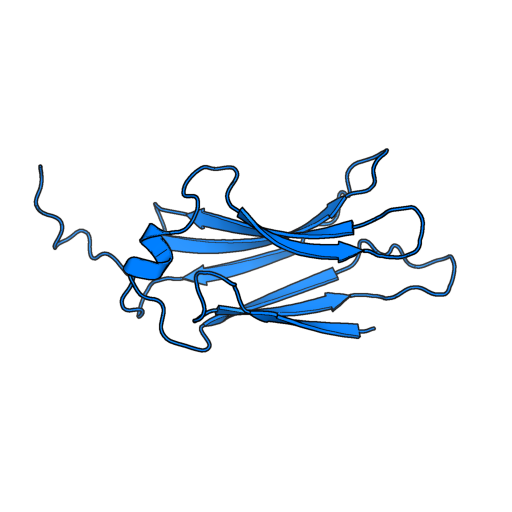251 7.349 1.00 98.06 78 TYR A CA 1
ATOM 585 C C . TYR A 1 78 ? -0.177 5.748 7.532 1.00 98.06 78 TYR A C 1
ATOM 587 O O . TYR A 1 78 ? 0.517 6.414 8.302 1.00 98.06 78 TYR A O 1
ATOM 595 N N . ASP A 1 79 ? -1.172 6.270 6.826 1.00 97.31 79 ASP A N 1
ATOM 596 C CA . ASP A 1 79 ? -1.725 7.586 7.096 1.00 97.31 79 ASP A CA 1
ATOM 597 C C . ASP A 1 79 ? -2.845 7.444 8.123 1.00 97.31 79 ASP A C 1
ATOM 599 O O . ASP A 1 79 ? -3.950 6.994 7.818 1.00 97.31 79 ASP A O 1
ATOM 603 N N . SER A 1 80 ? -2.522 7.793 9.366 1.00 94.62 80 SER A N 1
ATOM 604 C CA . SER A 1 80 ? -3.443 7.695 10.491 1.00 94.62 80 SER A CA 1
ATOM 605 C C . SER A 1 80 ? -4.574 8.713 10.447 1.00 94.62 80 SER A C 1
ATOM 607 O O . SER A 1 80 ? -5.615 8.436 11.033 1.00 94.62 80 SER A O 1
ATOM 609 N N . GLU A 1 81 ? -4.358 9.864 9.805 1.00 94.50 81 GLU A N 1
ATOM 610 C CA . GLU A 1 81 ? -5.337 10.953 9.722 1.00 94.50 81 GLU A CA 1
ATOM 611 C C . GLU A 1 81 ? -6.462 10.567 8.762 1.00 94.50 81 GLU A C 1
ATOM 613 O O . GLU A 1 81 ? -7.632 10.596 9.127 1.00 94.50 81 GLU A O 1
ATOM 618 N N . ASN A 1 82 ? -6.104 10.073 7.575 1.00 96.56 82 ASN A N 1
ATOM 619 C CA . ASN A 1 82 ? -7.080 9.624 6.576 1.00 96.56 82 ASN A CA 1
ATOM 620 C C . ASN A 1 82 ? -7.394 8.122 6.656 1.00 96.56 82 ASN A C 1
ATOM 622 O O . ASN A 1 82 ? -8.061 7.585 5.771 1.00 96.56 82 ASN A O 1
ATOM 626 N N . GLN A 1 83 ? -6.864 7.420 7.664 1.00 97.00 83 GLN A N 1
ATOM 627 C CA . GLN A 1 83 ? -6.977 5.966 7.846 1.00 97.00 83 GLN A CA 1
ATOM 628 C C . GLN A 1 83 ? -6.782 5.198 6.531 1.00 97.00 83 GLN A C 1
ATOM 630 O O . GLN A 1 83 ? -7.661 4.476 6.058 1.00 97.00 83 GLN A O 1
ATOM 635 N N . THR A 1 84 ? -5.628 5.407 5.902 1.00 98.38 84 THR A N 1
ATOM 636 C CA . THR A 1 84 ? -5.320 4.914 4.555 1.00 98.38 84 THR A CA 1
ATOM 637 C C . THR A 1 84 ? -3.928 4.290 4.524 1.00 98.38 84 THR A C 1
ATOM 639 O O . THR A 1 84 ? -2.992 4.777 5.158 1.00 98.38 84 THR A O 1
ATOM 642 N N . LEU A 1 85 ? -3.772 3.201 3.774 1.00 98.62 85 LEU A N 1
ATOM 643 C CA . LEU A 1 85 ? -2.477 2.591 3.488 1.00 98.62 85 LEU A CA 1
ATOM 644 C C . LEU A 1 85 ? -1.936 3.133 2.168 1.00 98.62 85 LEU A C 1
ATOM 646 O O . LEU A 1 85 ? -2.591 3.052 1.129 1.00 98.62 85 LEU A O 1
ATOM 650 N N . LEU A 1 86 ? -0.730 3.684 2.208 1.00 98.44 86 LEU A N 1
ATOM 651 C CA . LEU A 1 86 ? -0.033 4.246 1.062 1.00 98.44 86 LEU A CA 1
ATOM 652 C C . LEU A 1 86 ? 1.051 3.264 0.634 1.00 98.44 86 LEU A C 1
ATOM 654 O O . LEU A 1 86 ? 1.905 2.907 1.439 1.00 98.44 86 LEU A O 1
ATOM 658 N N . TYR A 1 87 ? 1.056 2.871 -0.633 1.00 97.62 87 TYR A N 1
ATOM 659 C CA . TYR A 1 87 ? 2.059 1.992 -1.224 1.00 97.62 87 TYR A CA 1
ATOM 660 C C . TYR A 1 87 ? 2.886 2.776 -2.238 1.00 97.62 87 TYR A C 1
ATOM 662 O O . TYR A 1 87 ? 2.462 3.013 -3.372 1.00 97.62 87 TYR A O 1
ATOM 670 N N . LEU A 1 88 ? 4.075 3.195 -1.808 1.00 94.50 88 LEU A N 1
ATOM 671 C CA . LEU A 1 88 ? 5.027 3.949 -2.611 1.00 94.50 88 LEU A CA 1
ATOM 672 C C . LEU A 1 88 ? 6.014 2.990 -3.282 1.00 94.50 88 LEU A C 1
ATOM 674 O O . LEU A 1 88 ? 6.865 2.395 -2.617 1.00 94.50 88 LEU A O 1
ATOM 678 N N . SER A 1 89 ? 5.928 2.870 -4.603 1.00 91.38 89 SER A N 1
ATOM 679 C CA . SER A 1 89 ? 6.941 2.217 -5.430 1.00 91.38 89 SER A CA 1
ATOM 680 C C . SER A 1 89 ? 8.055 3.203 -5.769 1.00 91.38 89 SER A C 1
ATOM 682 O O . SER A 1 89 ? 7.803 4.320 -6.232 1.00 91.38 89 SER A O 1
ATOM 684 N N . TYR A 1 90 ? 9.300 2.794 -5.549 1.00 87.06 90 TYR A N 1
ATOM 685 C CA . TYR A 1 90 ? 10.474 3.587 -5.887 1.00 87.06 90 TYR A CA 1
ATOM 686 C C . TYR A 1 90 ? 11.678 2.710 -6.208 1.00 87.06 90 TYR A C 1
ATOM 688 O O . TYR A 1 90 ? 11.821 1.597 -5.703 1.00 87.06 90 TYR A O 1
ATOM 696 N N . SER A 1 91 ? 12.577 3.229 -7.039 1.00 80.50 91 SER A N 1
ATOM 697 C CA . SER A 1 91 ? 13.856 2.574 -7.313 1.00 80.50 91 SER A CA 1
ATOM 698 C C . SER A 1 91 ? 14.974 3.218 -6.492 1.00 80.50 91 SER A C 1
ATOM 700 O O . SER A 1 91 ? 14.957 4.411 -6.215 1.00 80.50 91 SER A O 1
ATOM 702 N N . THR A 1 92 ? 15.981 2.455 -6.093 1.00 70.56 92 THR A N 1
ATOM 703 C CA . THR A 1 92 ? 17.212 3.010 -5.514 1.00 70.56 92 THR A CA 1
ATOM 704 C C . THR A 1 92 ? 18.388 2.578 -6.372 1.00 70.56 92 THR A C 1
ATOM 706 O O . THR A 1 92 ? 18.558 1.379 -6.603 1.00 70.56 92 THR A O 1
ATOM 709 N N . LYS A 1 93 ? 19.191 3.539 -6.836 1.00 65.75 93 LYS A N 1
ATOM 710 C CA . LYS A 1 93 ? 20.543 3.298 -7.351 1.00 65.75 93 LYS A CA 1
ATOM 711 C C . LYS A 1 93 ? 21.511 3.655 -6.225 1.00 65.75 93 LYS A C 1
ATOM 713 O O . LYS A 1 93 ? 21.303 4.678 -5.578 1.00 65.75 93 LYS A O 1
ATOM 718 N N . GLU A 1 94 ? 22.547 2.852 -5.998 1.00 55.09 94 GLU A N 1
ATOM 719 C CA . GLU A 1 94 ? 23.476 3.071 -4.874 1.00 55.09 94 GLU A CA 1
ATOM 720 C C . GLU A 1 94 ? 24.222 4.417 -4.928 1.00 55.09 94 GLU A C 1
ATOM 722 O O . GLU A 1 94 ? 24.691 4.894 -3.904 1.00 55.09 94 GLU A O 1
ATOM 727 N N . THR A 1 95 ? 24.289 5.069 -6.095 1.00 52.09 95 THR A N 1
ATOM 728 C CA . THR A 1 95 ? 25.082 6.294 -6.301 1.00 52.09 95 THR A CA 1
ATOM 729 C C . THR A 1 95 ? 24.278 7.562 -6.596 1.00 52.09 95 THR A C 1
ATOM 731 O O . THR A 1 95 ? 24.831 8.655 -6.556 1.00 52.09 95 THR A O 1
ATOM 734 N N . SER A 1 96 ? 22.979 7.461 -6.888 1.00 53.78 96 SER A N 1
ATOM 735 C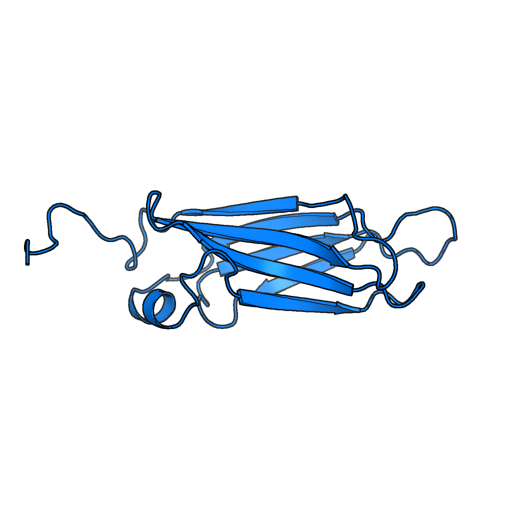 CA . SER A 1 96 ? 22.118 8.622 -7.151 1.00 53.78 96 SER A CA 1
ATOM 736 C C . SER A 1 96 ? 20.658 8.201 -6.989 1.00 53.78 96 SER A C 1
ATOM 738 O O . SER A 1 96 ? 20.198 7.345 -7.744 1.00 53.78 96 SER A O 1
ATOM 740 N N . GLY A 1 97 ? 19.925 8.744 -6.016 1.00 52.09 97 GLY A N 1
ATOM 741 C CA . GLY A 1 97 ? 18.510 8.406 -5.807 1.00 52.09 97 GLY A CA 1
ATOM 742 C C . GLY A 1 97 ? 17.698 8.403 -7.115 1.00 52.09 97 GLY A C 1
ATOM 743 O O . GLY A 1 97 ? 17.957 9.194 -8.019 1.00 52.09 97 GLY A O 1
ATOM 744 N N . SER A 1 98 ? 16.743 7.478 -7.251 1.00 54.81 98 SER A N 1
ATOM 745 C CA . SER A 1 98 ? 15.802 7.515 -8.378 1.00 54.81 98 SER A CA 1
ATOM 746 C C . SER A 1 98 ? 14.787 8.619 -8.132 1.00 54.81 98 SER A C 1
ATOM 748 O O . SER A 1 98 ? 14.111 8.591 -7.110 1.00 54.81 98 SER A O 1
ATOM 750 N N . PHE A 1 99 ? 14.626 9.528 -9.088 1.00 62.75 99 PHE A N 1
ATOM 751 C CA . PHE A 1 99 ? 13.595 10.571 -9.053 1.00 62.75 99 PHE A CA 1
ATOM 752 C C . PHE A 1 99 ? 12.200 10.058 -9.451 1.00 62.75 99 PHE A C 1
ATOM 754 O O . PHE A 1 99 ? 11.218 10.792 -9.371 1.00 62.75 99 PHE A O 1
ATOM 761 N N . LYS A 1 100 ? 12.102 8.808 -9.926 1.00 75.38 100 LYS A N 1
ATOM 762 C CA . LYS A 1 100 ? 10.842 8.190 -10.354 1.00 75.38 100 LYS A CA 1
ATOM 763 C C . LYS A 1 100 ? 10.199 7.420 -9.202 1.00 75.38 100 LYS A C 1
ATOM 765 O O . LYS A 1 100 ? 10.788 6.467 -8.678 1.00 75.38 100 LYS A O 1
ATOM 770 N N . HIS A 1 101 ? 8.986 7.844 -8.857 1.00 85.81 101 HIS A N 1
ATOM 771 C CA . HIS A 1 101 ? 8.128 7.264 -7.830 1.00 85.81 101 HIS A CA 1
ATOM 772 C C . HIS A 1 101 ? 6.717 7.047 -8.385 1.00 85.81 101 HIS A C 1
ATOM 774 O O . HIS A 1 101 ? 6.255 7.814 -9.229 1.00 85.81 101 HIS A O 1
ATOM 780 N N . SER A 1 102 ? 6.030 6.018 -7.894 1.00 92.31 102 SER A N 1
ATOM 781 C CA . SER A 1 102 ? 4.617 5.760 -8.181 1.00 92.31 102 SER A CA 1
ATOM 782 C C . SER A 1 102 ? 3.897 5.423 -6.878 1.00 92.31 102 SER A C 1
ATOM 784 O O . SER A 1 102 ? 4.475 4.769 -6.012 1.00 92.31 102 SER A O 1
ATOM 786 N N . LEU A 1 103 ? 2.661 5.888 -6.717 1.00 95.38 103 LEU A N 1
ATOM 787 C CA . LEU A 1 103 ? 1.890 5.763 -5.483 1.00 95.38 103 LEU A CA 1
ATOM 788 C C . LEU A 1 103 ? 0.546 5.096 -5.775 1.00 95.38 103 LEU A C 1
ATOM 790 O O . LEU A 1 103 ? -0.131 5.456 -6.734 1.00 95.38 103 LEU A O 1
ATOM 794 N N . SER A 1 104 ? 0.144 4.179 -4.899 1.00 98.31 104 SER A N 1
ATOM 795 C CA . SER A 1 104 ? -1.230 3.691 -4.797 1.00 98.31 104 SER A CA 1
ATOM 796 C C . SER A 1 104 ? -1.712 3.836 -3.360 1.00 98.31 104 SER A C 1
ATOM 798 O O . SER A 1 104 ? -0.924 3.700 -2.426 1.00 98.31 104 SER A O 1
ATOM 800 N N . THR A 1 105 ? -3.005 4.068 -3.173 1.00 98.56 105 THR A N 1
ATOM 801 C CA . THR A 1 105 ? -3.626 4.154 -1.849 1.00 98.56 105 THR A CA 1
ATOM 802 C C . THR A 1 105 ? -4.715 3.098 -1.700 1.00 98.56 105 THR A C 1
ATOM 804 O O . THR A 1 105 ? -5.398 2.759 -2.668 1.00 98.56 105 THR A O 1
ATOM 807 N N . VAL A 1 106 ? -4.858 2.554 -0.493 1.00 98.69 106 VAL A N 1
ATOM 808 C CA . VAL A 1 106 ? -5.940 1.643 -0.108 1.00 98.69 106 VAL A CA 1
ATOM 809 C C . VAL A 1 106 ? -6.587 2.206 1.158 1.00 98.69 106 VAL A C 1
ATOM 811 O O . VAL A 1 106 ? -5.945 2.193 2.213 1.00 98.69 106 VAL A O 1
ATOM 814 N N . PRO A 1 107 ? -7.809 2.759 1.077 1.00 98.31 107 PRO A N 1
ATOM 815 C CA . PRO A 1 107 ? -8.487 3.283 2.254 1.00 98.31 107 PRO A CA 1
ATOM 816 C C . PRO A 1 107 ? -8.879 2.134 3.186 1.00 98.31 107 PRO A C 1
ATOM 818 O O . PRO A 1 107 ? -9.250 1.058 2.721 1.00 98.31 107 PRO A O 1
ATOM 821 N N . LEU A 1 108 ? -8.841 2.366 4.500 1.00 98.00 108 LEU A N 1
ATOM 822 C CA . LEU A 1 108 ? -9.414 1.423 5.464 1.00 98.00 108 LEU A CA 1
ATOM 823 C C . LEU A 1 108 ? -10.936 1.562 5.562 1.00 98.00 108 LEU A C 1
ATOM 825 O O . LEU A 1 108 ? -11.577 0.678 6.122 1.00 98.00 108 LEU A O 1
ATOM 829 N N . TRP A 1 109 ? -11.528 2.636 5.028 1.00 96.62 109 TRP A N 1
ATOM 830 C CA . TRP A 1 109 ? -12.979 2.830 5.004 1.00 96.62 109 TRP A CA 1
ATOM 831 C C . TRP A 1 109 ? -13.699 1.625 4.384 1.00 96.62 109 TRP A C 1
ATOM 833 O O . TRP A 1 109 ? -13.350 1.179 3.293 1.00 96.62 109 TRP A O 1
ATOM 843 N N . GLY A 1 110 ? -14.724 1.118 5.070 1.00 94.81 110 GLY A N 1
ATOM 844 C CA . GLY A 1 110 ? -15.462 -0.075 4.639 1.00 94.81 110 GLY A CA 1
ATOM 845 C C . GLY A 1 110 ? -14.766 -1.403 4.958 1.00 94.81 110 GLY A C 1
ATOM 846 O O . GLY A 1 110 ? -15.270 -2.456 4.578 1.00 94.81 110 GLY A O 1
ATOM 847 N N . THR A 1 111 ? -13.639 -1.375 5.674 1.00 97.25 111 THR A N 1
ATOM 848 C CA . THR A 1 111 ? -12.965 -2.569 6.204 1.00 97.25 111 THR A CA 1
ATOM 849 C C . THR A 1 111 ? -13.188 -2.706 7.707 1.00 97.25 111 THR A C 1
ATOM 851 O O . THR A 1 111 ? -13.558 -1.744 8.382 1.00 97.25 111 THR A O 1
ATOM 854 N N . GLN A 1 112 ? -12.904 -3.888 8.256 1.00 96.69 112 GLN A N 1
ATOM 855 C CA . GLN A 1 112 ? -12.959 -4.123 9.703 1.00 96.69 112 GLN A CA 1
ATOM 856 C C . GLN A 1 112 ? -11.915 -3.299 10.475 1.00 96.69 112 GLN A C 1
ATOM 858 O O . GLN A 1 112 ? -12.061 -3.084 11.675 1.00 96.69 112 GLN A O 1
ATOM 863 N N . ALA A 1 113 ? -10.861 -2.831 9.803 1.00 96.69 113 ALA A N 1
ATOM 864 C CA . ALA A 1 113 ? -9.806 -2.026 10.402 1.00 96.69 113 ALA A CA 1
ATOM 865 C C . ALA A 1 113 ? -10.128 -0.528 10.508 1.00 96.69 113 ALA A C 1
ATOM 867 O O . ALA A 1 113 ? -9.346 0.210 11.114 1.00 96.69 113 ALA A O 1
ATOM 868 N N . TYR A 1 114 ? -11.231 -0.055 9.916 1.00 96.69 114 TYR A N 1
ATOM 869 C CA . TYR A 1 114 ? -11.611 1.350 10.029 1.00 96.69 114 TYR A CA 1
ATOM 870 C C . TYR A 1 114 ? -12.002 1.689 11.466 1.00 96.69 114 TYR A C 1
ATOM 872 O O . TYR A 1 114 ? -12.884 1.056 12.049 1.00 96.69 114 TYR A O 1
ATOM 880 N N . ARG A 1 115 ? -11.385 2.721 12.044 1.00 92.06 115 ARG A N 1
ATOM 881 C CA . ARG A 1 115 ? -11.755 3.214 13.371 1.00 92.06 115 ARG A CA 1
ATOM 882 C C . ARG A 1 115 ? -12.739 4.361 13.207 1.00 92.06 115 ARG A C 1
ATOM 884 O O . ARG A 1 115 ? -12.381 5.439 12.743 1.00 92.06 115 ARG A O 1
ATOM 891 N N . ASN A 1 116 ? -13.977 4.143 13.632 1.00 81.38 116 ASN A N 1
ATOM 892 C CA . ASN A 1 116 ? -14.930 5.232 13.796 1.00 81.38 116 ASN A CA 1
ATOM 893 C C . ASN A 1 116 ? -14.524 6.047 15.030 1.00 81.38 116 ASN A C 1
ATOM 895 O O . ASN A 1 116 ? -14.602 5.551 16.157 1.00 81.38 116 ASN A O 1
ATOM 899 N N . GLU A 1 117 ? -14.106 7.297 14.829 1.00 69.50 117 GLU A N 1
ATOM 900 C CA . GLU A 1 117 ? -13.719 8.206 15.920 1.00 69.50 117 GLU A CA 1
ATOM 901 C C . GLU A 1 117 ? -14.857 8.427 16.932 1.00 69.50 117 GLU A C 1
ATOM 903 O O . GLU A 1 117 ? -14.597 8.642 18.110 1.00 69.50 117 GLU A O 1
ATOM 908 N N . ALA A 1 118 ? -16.116 8.238 16.519 1.00 63.91 118 ALA A N 1
ATOM 909 C CA . ALA A 1 118 ? -17.291 8.275 17.395 1.00 63.91 118 ALA A CA 1
ATOM 910 C C . ALA A 1 118 ? -17.341 7.159 18.464 1.00 63.91 118 ALA A C 1
ATOM 912 O O . ALA A 1 118 ? -18.138 7.240 19.394 1.00 63.91 118 ALA A O 1
ATOM 913 N N . THR A 1 119 ? -16.523 6.112 18.335 1.00 57.44 119 THR A N 1
ATOM 914 C CA . THR A 1 119 ? -16.513 4.935 19.229 1.00 57.44 119 THR A CA 1
ATOM 915 C C . THR A 1 119 ? -15.230 4.788 20.045 1.00 57.44 119 THR A C 1
ATOM 917 O O . THR A 1 119 ? -15.102 3.821 20.793 1.00 57.44 119 THR A O 1
ATOM 920 N N . VAL A 1 120 ? -14.277 5.719 19.930 1.00 59.41 120 VAL A N 1
ATOM 921 C CA . VAL A 1 120 ? -13.064 5.706 20.759 1.00 59.41 120 VAL A CA 1
ATOM 922 C C . VAL A 1 120 ? -13.400 6.357 22.106 1.00 59.41 120 VAL A C 1
ATOM 924 O O . VAL A 1 120 ? -13.732 7.543 22.120 1.00 59.41 120 VAL A O 1
ATOM 927 N N . PRO A 1 121 ? -13.339 5.630 23.240 1.00 57.53 121 PRO A N 1
ATOM 928 C CA . PRO A 1 121 ? -13.510 6.247 24.549 1.00 57.53 121 PRO A CA 1
ATOM 929 C C . PRO A 1 121 ? -12.429 7.311 24.726 1.00 57.53 121 PRO A C 1
ATOM 931 O O . PRO A 1 121 ? -11.245 7.018 24.552 1.00 57.53 121 PRO A O 1
ATOM 934 N N . GLN A 1 122 ? -12.836 8.540 25.037 1.00 55.22 122 GLN A N 1
ATOM 935 C CA . GLN A 1 122 ? -11.904 9.603 25.392 1.00 55.22 122 GLN A CA 1
ATOM 936 C C . GLN A 1 122 ? -11.193 9.189 26.685 1.00 55.22 122 GLN A C 1
ATOM 938 O O . GLN A 1 122 ? -11.824 9.105 27.737 1.00 55.22 122 GLN A O 1
ATOM 943 N N . SER A 1 123 ? -9.909 8.852 26.568 1.00 50.88 123 SER A N 1
ATOM 944 C CA . SER A 1 123 ? -8.992 8.656 27.694 1.00 50.88 123 SER A CA 1
ATOM 945 C C . SER A 1 123 ? -8.412 9.984 28.145 1.00 50.88 123 SER A C 1
ATOM 947 O O . SER A 1 123 ? -7.916 10.697 27.239 1.00 50.88 123 SER A O 1
#

Foldseek 3Di:
DDKDKDAQPLQRQKIKIKDFDQDPDDPDDRFDMEMEMERNDAGAQRSVVPWDADQQTDFRDWDFRPPQRKIWTWGWYQDPVQQKIKTKIGIQHPPDGGPRIYIYIYHCPPHNNDDDPVPDPDD

pLDDT: mean 84.93, std 15.99, range [49.03, 98.69]

Radius of gyration: 16.33 Å; chains: 1; bounding box: 42×21×52 Å